Protein AF-A0A350XEK7-F1 (afdb_monomer_lite)

Sequence (63 aa):
MPKTKHLEYGEPKKVTTMTLTQEAIQELDRQAGELGISRSELVETFARNKSSQEVLAGRFLGE

Radius of gyration: 12.95 Å; chains: 1; bounding box: 37×27×26 Å

Structure (mmCIF, N/CA/C/O backbone):
data_AF-A0A350XEK7-F1
#
_entry.id   AF-A0A350XEK7-F1
#
loop_
_atom_site.group_PDB
_atom_site.id
_atom_site.type_symbol
_atom_site.label_atom_id
_atom_site.label_alt_id
_atom_site.label_comp_id
_atom_site.label_asym_id
_atom_site.label_entity_id
_atom_site.label_seq_id
_atom_site.pdbx_PDB_ins_code
_atom_site.Cartn_x
_atom_site.Cartn_y
_atom_site.Cartn_z
_atom_site.occupancy
_atom_site.B_iso_or_equiv
_atom_site.auth_seq_id
_atom_site.auth_comp_id
_atom_site.auth_asym_id
_atom_site.auth_atom_id
_atom_site.pdbx_PDB_model_num
ATOM 1 N N . MET A 1 1 ? 14.806 13.813 -7.341 1.00 40.16 1 MET A N 1
ATOM 2 C CA . MET A 1 1 ? 14.097 12.641 -6.784 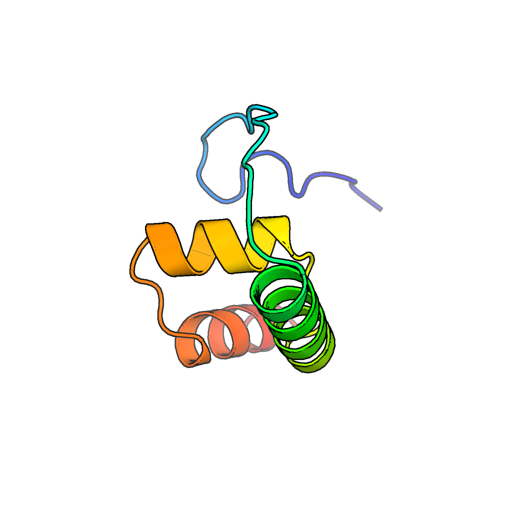1.00 40.16 1 MET A CA 1
ATOM 3 C C . MET A 1 1 ? 13.499 11.873 -7.953 1.00 40.16 1 MET A C 1
ATOM 5 O O . MET A 1 1 ? 12.568 12.406 -8.556 1.00 40.16 1 MET A O 1
ATOM 9 N N . PRO A 1 2 ? 14.043 10.726 -8.386 1.00 42.78 2 PRO A N 1
ATOM 10 C CA . PRO A 1 2 ? 13.442 10.023 -9.507 1.00 42.78 2 PRO A CA 1
ATOM 11 C C . PRO A 1 2 ? 12.136 9.370 -9.039 1.00 42.78 2 PRO A C 1
ATOM 13 O O . PRO A 1 2 ? 12.122 8.4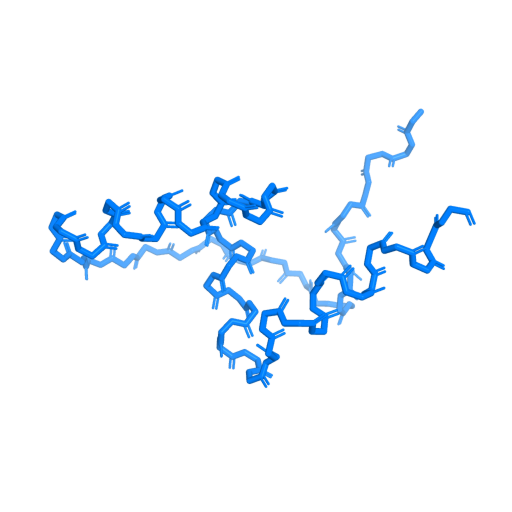37 -8.240 1.00 42.78 2 PRO A O 1
ATOM 16 N N . LYS A 1 3 ? 11.026 9.950 -9.502 1.00 50.28 3 LYS A N 1
ATOM 17 C CA . LYS A 1 3 ? 9.653 9.476 -9.335 1.00 50.28 3 LYS A CA 1
ATOM 18 C C . LYS A 1 3 ? 9.431 8.232 -10.195 1.00 50.28 3 LYS A C 1
ATOM 20 O O . LYS A 1 3 ? 8.871 8.359 -11.279 1.00 50.28 3 LYS A O 1
ATOM 25 N N . THR A 1 4 ? 9.819 7.044 -9.736 1.00 47.81 4 THR A N 1
ATOM 26 C CA . THR A 1 4 ? 9.466 5.836 -10.499 1.00 47.81 4 THR A CA 1
ATOM 27 C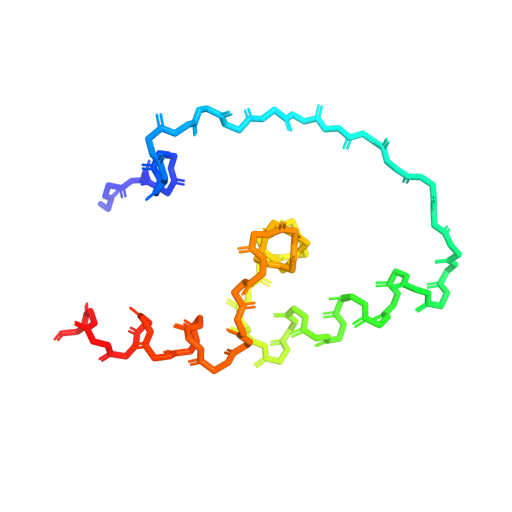 C . THR A 1 4 ? 9.338 4.582 -9.627 1.00 47.81 4 THR A C 1
ATOM 29 O O . THR A 1 4 ? 10.084 3.632 -9.785 1.00 47.81 4 THR A O 1
ATOM 32 N N . LYS A 1 5 ? 8.308 4.523 -8.764 1.00 54.88 5 LYS A N 1
ATOM 33 C CA . LYS A 1 5 ? 7.691 3.236 -8.345 1.00 54.88 5 LYS A CA 1
ATOM 34 C C . LYS A 1 5 ? 6.807 2.627 -9.458 1.00 54.88 5 LYS A C 1
ATOM 36 O O . LYS A 1 5 ? 5.974 1.755 -9.222 1.00 54.88 5 LYS A O 1
ATOM 41 N N . HIS A 1 6 ? 6.916 3.130 -10.684 1.00 48.12 6 HIS A N 1
ATOM 42 C CA . HIS A 1 6 ? 6.335 2.476 -11.846 1.00 48.12 6 HIS A CA 1
ATOM 43 C C . HIS A 1 6 ? 7.333 1.388 -12.251 1.00 48.12 6 HIS A C 1
ATOM 45 O O . HIS A 1 6 ? 8.487 1.721 -12.488 1.00 48.12 6 HIS A O 1
ATOM 51 N N . LEU A 1 7 ? 6.894 0.127 -12.336 1.00 55.69 7 LEU A N 1
ATOM 52 C CA . LEU A 1 7 ? 7.702 -1.046 -12.725 1.00 55.69 7 LEU A CA 1
ATOM 53 C C . LEU A 1 7 ? 8.506 -1.751 -11.615 1.00 55.69 7 LEU A C 1
ATOM 55 O O . LEU A 1 7 ? 9.443 -2.471 -11.939 1.00 55.69 7 LEU A O 1
ATOM 59 N N . GLU A 1 8 ? 8.113 -1.661 -10.338 1.00 66.88 8 GLU A N 1
ATOM 60 C CA . GLU A 1 8 ? 8.732 -2.482 -9.268 1.00 66.88 8 GLU A CA 1
ATOM 61 C C . GLU A 1 8 ? 8.724 -3.993 -9.594 1.00 66.88 8 GLU A C 1
ATOM 63 O O . GL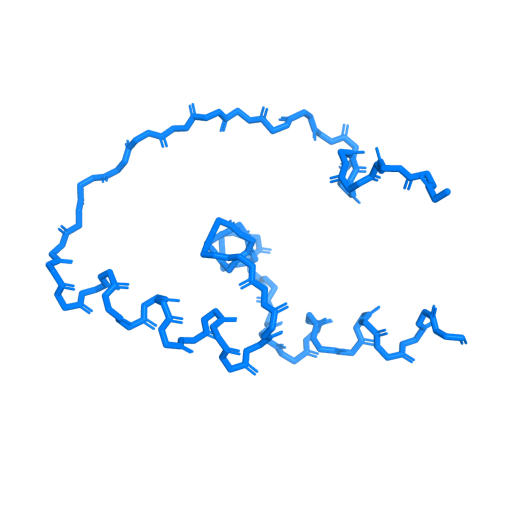U A 1 8 ? 9.624 -4.727 -9.201 1.00 66.88 8 GLU A O 1
ATOM 68 N N . TYR A 1 9 ? 7.754 -4.436 -10.402 1.00 70.50 9 TYR A N 1
ATOM 69 C CA . TYR A 1 9 ? 7.644 -5.808 -10.910 1.00 70.50 9 TYR A CA 1
ATOM 70 C C . TYR A 1 9 ? 7.812 -5.926 -12.430 1.00 70.50 9 TYR A C 1
ATOM 72 O O . TYR A 1 9 ? 7.445 -6.942 -13.007 1.00 70.50 9 TYR A O 1
ATOM 80 N N . GLY A 1 10 ? 8.301 -4.883 -13.108 1.00 76.12 10 GLY A N 1
ATOM 81 C CA . GLY A 1 10 ? 8.394 -4.855 -14.575 1.00 76.12 10 GLY A CA 1
ATOM 82 C C . GLY A 1 10 ? 7.045 -4.792 -15.309 1.00 76.12 10 GLY A C 1
ATOM 83 O O . GLY A 1 10 ? 7.022 -4.741 -16.535 1.00 76.12 10 GLY A O 1
ATOM 84 N N . GLU A 1 11 ? 5.924 -4.752 -14.582 1.00 78.31 11 GLU A N 1
ATOM 85 C CA . GLU A 1 11 ? 4.570 -4.722 -15.139 1.00 78.31 11 GLU A CA 1
ATOM 86 C C . GLU A 1 11 ? 3.951 -3.315 -15.040 1.00 78.31 11 GLU A C 1
ATOM 88 O O . GLU A 1 11 ? 4.063 -2.652 -13.998 1.00 78.31 11 GLU A O 1
ATOM 93 N N . PRO A 1 12 ? 3.267 -2.828 -16.094 1.00 81.94 12 PRO A N 1
ATOM 94 C CA . PRO A 1 12 ? 2.530 -1.577 -16.017 1.00 81.94 12 PRO A CA 1
ATOM 95 C C . PRO A 1 12 ? 1.304 -1.734 -15.107 1.00 81.94 12 PRO A C 1
ATOM 97 O O . PRO A 1 12 ? 0.516 -2.670 -15.246 1.00 81.94 12 PRO A O 1
ATOM 100 N N . LYS A 1 13 ? 1.098 -0.781 -14.192 1.00 83.38 13 LYS A N 1
ATOM 101 C CA . LYS A 1 13 ? -0.113 -0.744 -13.359 1.00 83.38 13 LYS A CA 1
ATOM 102 C C . LYS A 1 13 ? -1.333 -0.388 -14.213 1.00 83.38 13 LYS A C 1
ATOM 104 O O . LYS A 1 13 ? -1.287 0.552 -15.005 1.00 83.38 13 LYS A O 1
ATOM 109 N N . LYS A 1 14 ? -2.445 -1.092 -13.993 1.00 88.19 14 LYS A N 1
ATOM 110 C CA . LYS A 1 14 ? -3.755 -0.789 -14.584 1.00 88.19 14 LYS A CA 1
ATOM 111 C C . LYS A 1 14 ? -4.735 -0.395 -13.483 1.00 88.19 14 LYS A C 1
ATOM 113 O O . LYS A 1 14 ? -4.822 -1.074 -12.464 1.00 88.19 14 LYS A O 1
ATOM 118 N N . VAL A 1 15 ? -5.481 0.688 -13.695 1.00 89.88 15 VAL A N 1
ATOM 119 C CA . VAL A 1 15 ? -6.556 1.092 -12.778 1.00 89.88 15 VAL A CA 1
ATOM 120 C C . VAL A 1 15 ? -7.722 0.117 -12.926 1.00 89.88 15 VAL A C 1
ATOM 122 O O . VAL A 1 15 ? -8.170 -0.158 -14.039 1.00 89.88 15 VAL A O 1
ATOM 125 N N . THR A 1 16 ? -8.205 -0.401 -11.799 1.00 90.44 16 THR A N 1
ATOM 126 C CA . THR A 1 16 ? -9.397 -1.248 -11.719 1.00 90.44 16 THR A CA 1
ATOM 127 C C . THR A 1 16 ? -10.299 -0.758 -10.593 1.00 90.44 16 THR A C 1
ATOM 129 O O . THR A 1 16 ? -9.818 -0.195 -9.608 1.00 90.44 16 THR A O 1
ATOM 132 N N . THR A 1 17 ? -11.604 -0.967 -10.734 1.00 93.75 17 THR A N 1
ATOM 133 C CA . THR A 1 17 ? -12.601 -0.615 -9.720 1.00 93.75 17 THR A CA 1
ATOM 134 C C . THR A 1 17 ? -13.164 -1.895 -9.122 1.00 93.75 17 THR A C 1
ATOM 136 O O . THR A 1 17 ? -13.506 -2.824 -9.849 1.00 93.75 17 THR A O 1
ATOM 139 N N . MET A 1 18 ? -13.265 -1.938 -7.796 1.00 92.06 18 MET A N 1
ATOM 140 C CA . MET A 1 18 ? -13.835 -3.059 -7.052 1.00 92.06 18 MET A CA 1
ATOM 141 C C . MET A 1 18 ? -14.872 -2.550 -6.057 1.00 92.06 18 MET A C 1
ATOM 143 O O . MET A 1 18 ? -14.695 -1.491 -5.453 1.00 92.06 18 MET A O 1
ATOM 147 N N . THR A 1 19 ? -15.947 -3.313 -5.891 1.00 96.81 19 THR A N 1
ATOM 148 C CA . THR A 1 19 ? -16.978 -3.048 -4.887 1.00 96.81 19 THR A CA 1
ATOM 149 C C . THR A 1 19 ? -16.693 -3.899 -3.661 1.00 96.81 19 THR A C 1
ATOM 151 O O . THR A 1 19 ? -16.550 -5.114 -3.769 1.00 96.81 19 THR A O 1
ATOM 154 N N . LEU A 1 20 ? -16.610 -3.254 -2.503 1.00 95.44 20 LEU A N 1
ATOM 155 C CA . LEU A 1 20 ? -16.336 -3.872 -1.209 1.00 95.44 20 LEU A CA 1
ATOM 156 C C . LEU A 1 20 ? -17.314 -3.312 -0.174 1.00 95.44 20 LEU A C 1
ATOM 158 O O . LEU A 1 20 ? -17.872 -2.228 -0.365 1.00 95.44 20 LEU A O 1
ATOM 162 N N . THR A 1 21 ? -17.506 -4.033 0.929 1.00 98.31 21 THR A N 1
ATOM 163 C CA . THR A 1 21 ? -18.225 -3.489 2.085 1.00 98.31 21 THR A CA 1
ATOM 164 C C . THR A 1 21 ? -17.418 -2.355 2.721 1.00 98.31 21 THR A C 1
ATOM 166 O O . THR A 1 21 ? -16.192 -2.292 2.602 1.00 98.31 21 THR A O 1
ATOM 169 N N . GLN A 1 22 ? -18.105 -1.450 3.419 1.00 97.62 22 GLN A N 1
ATOM 170 C CA . GLN A 1 22 ? -17.458 -0.331 4.105 1.00 97.62 22 GLN A CA 1
ATOM 171 C C . GLN A 1 22 ? -16.435 -0.804 5.150 1.00 97.62 22 GLN A C 1
ATOM 173 O O . GLN A 1 22 ? -15.336 -0.260 5.208 1.00 97.62 22 GLN A O 1
ATOM 178 N N . GLU A 1 23 ? -16.769 -1.841 5.922 1.00 98.06 23 GLU A N 1
ATOM 179 C CA . GLU A 1 23 ? -15.875 -2.431 6.929 1.00 98.06 23 GLU A CA 1
ATOM 180 C C . GLU A 1 23 ? -14.583 -2.970 6.301 1.00 98.06 23 GLU A C 1
ATOM 182 O O . GLU A 1 23 ? -13.493 -2.711 6.804 1.00 98.06 23 GLU A O 1
ATOM 187 N N . ALA A 1 24 ? -14.676 -3.645 5.149 1.00 96.94 24 ALA A N 1
ATOM 188 C CA . ALA A 1 24 ? -13.497 -4.147 4.447 1.00 96.94 24 ALA A CA 1
ATOM 189 C C . ALA A 1 24 ? -12.595 -3.006 3.949 1.00 96.94 24 ALA A C 1
ATOM 191 O O . ALA A 1 24 ? -11.372 -3.109 4.010 1.00 96.94 24 ALA A O 1
ATOM 192 N N . ILE A 1 25 ? -13.180 -1.897 3.483 1.00 97.06 25 ILE A N 1
ATOM 193 C CA . ILE A 1 25 ? -12.417 -0.711 3.068 1.00 97.06 25 ILE A CA 1
ATOM 194 C C . ILE A 1 25 ? -11.667 -0.105 4.260 1.00 97.06 25 ILE A C 1
ATOM 196 O O . ILE A 1 25 ? -10.486 0.212 4.131 1.00 97.06 25 ILE A O 1
ATOM 200 N N . GLN A 1 26 ? -12.335 0.022 5.409 1.00 97.75 26 GLN A N 1
ATOM 201 C CA . GLN A 1 26 ? -11.737 0.564 6.633 1.00 97.75 26 GLN A CA 1
ATOM 202 C C . GLN A 1 26 ? -10.576 -0.297 7.130 1.00 97.75 26 GLN A C 1
ATOM 204 O O . GLN A 1 26 ? -9.531 0.233 7.501 1.00 97.75 26 GLN A O 1
ATOM 209 N N . GLU A 1 27 ? -10.732 -1.618 7.093 1.00 97.25 27 GLU A N 1
ATOM 210 C CA . GLU A 1 27 ? -9.679 -2.537 7.512 1.00 97.25 27 GLU A CA 1
ATOM 211 C C . GLU A 1 27 ? -8.463 -2.482 6.576 1.00 97.25 27 GLU A C 1
ATOM 213 O O . GLU A 1 27 ? -7.323 -2.433 7.041 1.00 97.25 27 GLU A O 1
ATOM 218 N N . LEU A 1 28 ? -8.687 -2.399 5.260 1.00 95.38 28 LEU A N 1
ATOM 219 C CA . LEU A 1 28 ? -7.605 -2.209 4.291 1.00 95.38 28 LEU A CA 1
ATOM 220 C C . LEU A 1 28 ? -6.860 -0.884 4.510 1.00 95.38 28 LEU A C 1
ATOM 222 O O . LEU A 1 28 ? -5.639 -0.844 4.373 1.00 95.38 28 LEU A O 1
ATOM 226 N N . ASP A 1 29 ? -7.568 0.192 4.856 1.00 96.38 29 ASP A N 1
ATOM 227 C CA . ASP A 1 29 ? -6.947 1.481 5.181 1.00 96.38 29 ASP A CA 1
ATOM 228 C C . ASP A 1 29 ? -6.122 1.424 6.462 1.00 96.38 29 ASP A C 1
ATOM 230 O O . ASP A 1 29 ? -5.001 1.934 6.490 1.00 96.38 29 ASP A O 1
ATOM 234 N N . ARG A 1 30 ? -6.649 0.770 7.503 1.00 97.19 30 ARG A N 1
ATOM 235 C CA . ARG A 1 30 ? -5.945 0.574 8.773 1.00 97.19 30 ARG A CA 1
ATOM 236 C C . ARG A 1 30 ? -4.632 -0.178 8.554 1.00 97.19 30 ARG A C 1
ATOM 238 O O . ARG A 1 30 ? -3.577 0.325 8.931 1.00 97.19 30 ARG A O 1
ATOM 245 N N . GLN A 1 31 ? -4.683 -1.332 7.885 1.00 94.44 31 GLN A N 1
ATOM 246 C CA . GLN A 1 31 ? -3.497 -2.147 7.597 1.00 94.44 31 GLN A CA 1
ATOM 247 C C . GLN A 1 31 ? -2.490 -1.417 6.700 1.00 94.44 31 GLN A C 1
ATOM 249 O O . GLN A 1 31 ? -1.285 -1.465 6.940 1.00 94.44 31 GLN A O 1
ATOM 254 N N . ALA A 1 32 ? -2.966 -0.717 5.666 1.00 92.88 32 ALA A N 1
ATOM 255 C CA . ALA A 1 32 ? -2.095 0.057 4.787 1.00 92.88 32 ALA A CA 1
ATOM 256 C C . ALA A 1 32 ? -1.392 1.193 5.551 1.00 92.88 32 ALA A C 1
ATOM 258 O O . ALA A 1 32 ? -0.198 1.422 5.344 1.00 92.88 32 ALA A O 1
ATOM 259 N N . GLY A 1 33 ? -2.106 1.848 6.474 1.00 92.62 33 GLY A N 1
ATOM 260 C CA . GLY A 1 33 ? -1.557 2.851 7.385 1.00 92.62 33 GLY A CA 1
ATOM 261 C C . GLY A 1 33 ? -0.476 2.288 8.309 1.00 92.62 33 GLY A C 1
ATOM 262 O O . GLY A 1 33 ? 0.602 2.871 8.396 1.00 92.62 33 GLY A O 1
ATOM 263 N N . GLU A 1 34 ? -0.719 1.132 8.931 1.00 92.38 34 GLU A N 1
ATOM 264 C CA . GLU A 1 34 ? 0.255 0.445 9.800 1.00 92.38 34 GLU A CA 1
ATOM 265 C C . GLU A 1 34 ? 1.540 0.055 9.062 1.00 92.38 34 GLU A C 1
ATOM 267 O O . GLU A 1 34 ? 2.630 0.117 9.627 1.00 92.38 34 GLU A O 1
ATOM 272 N N . LEU A 1 35 ? 1.422 -0.307 7.784 1.00 87.12 35 LEU A N 1
ATOM 273 C CA . LEU A 1 35 ? 2.552 -0.686 6.934 1.00 87.12 35 LEU A CA 1
ATOM 274 C C . LEU A 1 35 ? 3.211 0.510 6.220 1.00 87.12 35 LEU A C 1
ATOM 276 O O . LEU A 1 35 ? 4.220 0.336 5.531 1.00 87.12 35 LEU A O 1
ATOM 280 N N . GLY A 1 36 ? 2.650 1.720 6.332 1.00 89.75 36 GLY A N 1
ATOM 281 C CA . GLY A 1 36 ? 3.128 2.902 5.609 1.00 89.75 36 GLY A CA 1
ATOM 282 C C . GLY A 1 36 ? 3.085 2.730 4.083 1.00 89.75 36 GLY A C 1
ATOM 283 O O . GLY A 1 36 ? 4.010 3.150 3.373 1.00 89.75 36 GLY A O 1
ATOM 284 N N . ILE A 1 37 ? 2.058 2.048 3.564 1.00 87.25 37 ILE A N 1
ATOM 285 C CA . ILE A 1 37 ? 1.870 1.761 2.133 1.00 87.25 37 ILE A CA 1
ATOM 286 C C . ILE A 1 37 ? 0.512 2.263 1.644 1.00 87.25 37 ILE A C 1
ATOM 288 O O . ILE A 1 37 ? -0.370 2.603 2.425 1.00 87.25 37 ILE A O 1
ATOM 292 N N . SER A 1 38 ? 0.324 2.319 0.326 1.00 92.25 38 SER A N 1
ATOM 293 C CA . SER A 1 38 ? -1.005 2.610 -0.226 1.00 92.25 38 SER A CA 1
ATOM 294 C C . SER A 1 38 ? -1.923 1.387 -0.142 1.00 92.25 38 SER A C 1
ATOM 296 O O . SER A 1 38 ? -1.464 0.250 -0.258 1.00 92.25 38 SER A O 1
ATOM 298 N N . ARG A 1 39 ? -3.241 1.604 -0.064 1.00 93.62 39 ARG A N 1
ATOM 299 C CA . ARG A 1 39 ? -4.237 0.519 -0.132 1.00 93.62 39 ARG A CA 1
ATOM 300 C C . ARG A 1 39 ? -4.055 -0.371 -1.369 1.00 93.62 39 ARG A C 1
ATOM 302 O O . ARG A 1 39 ? -4.153 -1.588 -1.282 1.00 93.62 39 ARG A O 1
ATOM 309 N N . SER A 1 40 ? -3.748 0.226 -2.522 1.00 91.75 40 SER A N 1
ATOM 310 C CA . SER A 1 40 ? -3.469 -0.516 -3.759 1.00 91.75 40 SER A CA 1
ATOM 311 C C . SER A 1 40 ? -2.202 -1.369 -3.681 1.00 91.75 40 SER A C 1
ATOM 313 O O . SER A 1 40 ? -2.164 -2.449 -4.258 1.00 91.75 40 SER A O 1
ATOM 315 N N . GLU A 1 41 ? -1.173 -0.905 -2.968 1.00 89.56 41 GLU A N 1
ATOM 316 C CA . GLU A 1 41 ? 0.070 -1.657 -2.741 1.00 89.56 41 GLU A CA 1
ATOM 317 C C . GLU A 1 41 ? -0.170 -2.828 -1.778 1.00 89.56 41 GLU A C 1
ATOM 319 O O . GLU A 1 41 ? 0.344 -3.920 -2.012 1.00 89.56 41 GLU A O 1
ATOM 324 N N . LEU A 1 42 ? -1.031 -2.645 -0.768 1.00 91.75 42 LEU A N 1
ATOM 325 C CA . LEU A 1 42 ? -1.485 -3.721 0.117 1.00 91.75 42 LEU A CA 1
ATOM 326 C C . LEU A 1 42 ? -2.248 -4.811 -0.651 1.00 91.75 42 LEU A C 1
ATOM 328 O O . LEU A 1 42 ? -1.914 -5.989 -0.553 1.00 91.75 42 LEU A O 1
ATOM 332 N N . VAL A 1 43 ? -3.244 -4.420 -1.452 1.00 92.19 43 VAL A N 1
ATOM 333 C CA . VAL A 1 43 ? -4.045 -5.361 -2.255 1.00 92.19 43 VAL A CA 1
ATOM 334 C C . VAL A 1 43 ? -3.170 -6.123 -3.252 1.00 92.19 43 VAL A C 1
ATOM 336 O O . VAL A 1 43 ? -3.316 -7.335 -3.402 1.00 92.19 43 VAL A O 1
ATOM 339 N N . GLU A 1 44 ? -2.237 -5.439 -3.915 1.00 89.69 44 GLU A N 1
ATOM 340 C CA . GLU A 1 44 ? -1.308 -6.082 -4.847 1.00 89.69 44 GLU A CA 1
ATOM 341 C C . GLU A 1 44 ? -0.363 -7.064 -4.137 1.00 89.69 44 GLU A C 1
ATOM 343 O O . GLU A 1 44 ? -0.115 -8.155 -4.649 1.00 89.69 44 GLU A O 1
ATOM 348 N N . THR A 1 45 ? 0.119 -6.718 -2.941 1.00 87.56 45 THR A N 1
ATOM 349 C CA . THR A 1 45 ? 0.945 -7.606 -2.107 1.00 87.56 45 THR A CA 1
ATOM 350 C C . THR A 1 45 ? 0.197 -8.890 -1.761 1.00 87.56 45 THR A C 1
ATOM 352 O O . THR A 1 45 ? 0.722 -9.985 -1.981 1.00 87.56 45 THR A O 1
ATOM 355 N N . PHE A 1 46 ? -1.040 -8.755 -1.275 1.00 87.38 46 PHE A N 1
ATOM 356 C CA . PHE A 1 46 ? -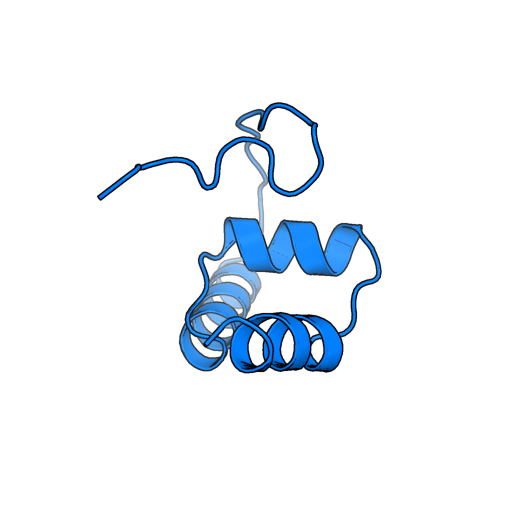1.888 -9.890 -0.924 1.00 87.38 46 PHE A CA 1
ATOM 357 C C . PHE A 1 46 ? -2.137 -10.796 -2.138 1.00 87.38 46 PHE A C 1
ATOM 359 O O . PHE A 1 46 ? -1.936 -12.006 -2.064 1.00 87.38 46 PHE A O 1
ATOM 366 N N . ALA A 1 47 ? -2.492 -10.210 -3.287 1.00 87.25 47 ALA A N 1
ATOM 367 C CA . ALA A 1 47 ? -2.752 -10.957 -4.519 1.00 87.25 47 ALA A CA 1
ATOM 368 C C . ALA A 1 47 ? -1.521 -11.720 -5.043 1.00 87.25 47 ALA A C 1
ATOM 370 O O . ALA A 1 47 ? -1.665 -12.750 -5.699 1.00 87.25 47 ALA A O 1
ATOM 371 N N . ARG A 1 48 ? -0.309 -11.238 -4.748 1.00 84.69 48 ARG A N 1
ATOM 372 C CA . ARG A 1 48 ? 0.952 -11.893 -5.129 1.00 84.69 48 ARG A CA 1
ATOM 373 C C . ARG A 1 48 ? 1.438 -12.929 -4.103 1.00 84.69 48 ARG A C 1
ATOM 375 O O . ARG A 1 48 ? 2.552 -13.419 -4.255 1.00 84.69 48 ARG A O 1
ATOM 382 N N . ASN A 1 49 ? 0.627 -13.275 -3.095 1.00 76.06 49 ASN A N 1
ATOM 383 C CA . ASN A 1 49 ? 0.982 -14.171 -1.982 1.00 76.06 49 ASN A CA 1
ATOM 384 C C . ASN A 1 49 ? 2.246 -13.742 -1.221 1.00 76.06 49 ASN A C 1
ATOM 386 O O . ASN A 1 49 ? 2.943 -14.580 -0.653 1.00 76.06 49 ASN A O 1
ATOM 390 N N . LYS A 1 50 ? 2.557 -12.441 -1.207 1.00 66.12 50 LYS A N 1
ATOM 391 C CA . LYS A 1 50 ? 3.651 -11.923 -0.387 1.00 66.12 50 LYS A CA 1
ATOM 392 C C . LYS A 1 50 ? 3.148 -11.730 1.035 1.00 66.12 50 LYS A C 1
ATOM 394 O O . LYS A 1 50 ? 2.104 -11.118 1.257 1.00 66.12 50 LYS A O 1
ATOM 399 N N . SER A 1 51 ? 3.885 -12.257 2.001 1.00 61.53 51 SER A N 1
ATOM 400 C CA . SER A 1 51 ? 3.595 -12.045 3.414 1.00 61.53 51 SER A CA 1
ATOM 401 C C . SER A 1 51 ? 3.886 -10.591 3.802 1.00 61.53 51 SER A C 1
ATOM 403 O O . SER A 1 51 ? 4.816 -9.961 3.294 1.00 61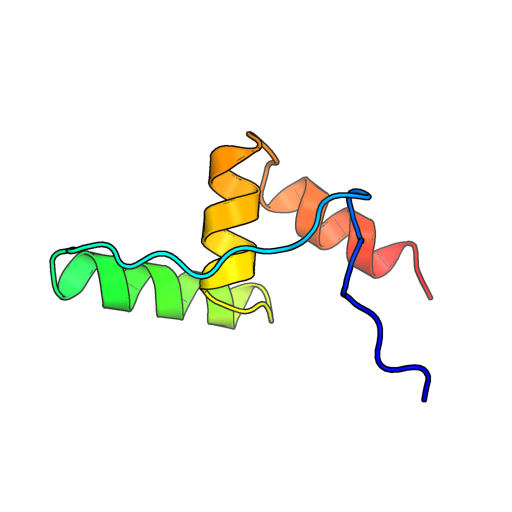.53 51 SER A O 1
ATOM 405 N N . SER A 1 52 ? 3.120 -10.043 4.748 1.00 60.03 52 SER A N 1
ATOM 406 C CA . SER A 1 52 ? 3.341 -8.680 5.257 1.00 60.03 52 SER A CA 1
ATOM 407 C C . SER A 1 52 ? 4.755 -8.486 5.830 1.00 60.03 52 SER A C 1
ATOM 409 O O . SER A 1 52 ? 5.290 -7.381 5.799 1.00 60.03 52 SER A O 1
ATOM 411 N N . GLN A 1 53 ? 5.390 -9.565 6.307 1.00 60.75 53 GLN A N 1
ATOM 412 C CA . GLN A 1 53 ? 6.771 -9.559 6.798 1.00 60.75 53 GLN A CA 1
ATOM 413 C C . GLN A 1 53 ? 7.798 -9.361 5.675 1.00 60.75 53 GLN A C 1
ATOM 415 O O . GLN A 1 53 ? 8.773 -8.640 5.870 1.00 60.75 53 GLN A O 1
ATOM 420 N N . GLU A 1 54 ? 7.570 -9.927 4.489 1.00 60.31 54 GLU A N 1
ATOM 421 C CA . GLU A 1 54 ? 8.454 -9.744 3.329 1.00 60.31 54 GLU A CA 1
ATOM 422 C C . GLU A 1 54 ? 8.397 -8.312 2.783 1.00 60.31 54 GLU A C 1
ATOM 424 O O . GLU A 1 54 ? 9.418 -7.778 2.350 1.00 60.31 54 GLU A O 1
ATOM 429 N N . VAL A 1 55 ? 7.232 -7.657 2.850 1.00 60.41 55 VAL A N 1
ATOM 430 C CA . VAL A 1 55 ? 7.091 -6.238 2.468 1.00 60.41 55 VAL A CA 1
ATOM 431 C C . VAL A 1 55 ? 7.875 -5.328 3.401 1.00 60.41 55 VAL A C 1
ATOM 433 O O . VAL A 1 55 ? 8.551 -4.408 2.942 1.00 60.41 55 VAL A O 1
ATOM 436 N N . LEU A 1 56 ? 7.803 -5.588 4.707 1.00 61.78 56 LEU A N 1
ATOM 437 C CA . LEU A 1 56 ? 8.572 -4.838 5.693 1.00 61.78 56 LEU A CA 1
ATOM 438 C C . LEU A 1 56 ? 10.076 -5.090 5.509 1.00 61.78 56 LEU A C 1
ATOM 440 O O . LEU A 1 56 ? 10.839 -4.134 5.394 1.00 61.78 56 LEU A O 1
ATOM 444 N N . ALA A 1 57 ? 10.504 -6.350 5.382 1.00 60.84 57 ALA A N 1
ATOM 445 C CA . ALA A 1 57 ? 11.911 -6.715 5.199 1.00 60.84 57 ALA A CA 1
ATOM 446 C C . ALA A 1 57 ? 12.535 -6.119 3.922 1.00 60.84 57 ALA A C 1
ATOM 448 O O . ALA A 1 57 ? 13.660 -5.623 3.963 1.00 60.84 57 ALA A O 1
ATOM 449 N N . GLY A 1 58 ? 11.797 -6.098 2.806 1.00 59.53 58 GLY A N 1
ATOM 450 C CA . GLY A 1 58 ? 12.261 -5.504 1.548 1.00 59.53 58 GLY A CA 1
ATOM 451 C C . GLY A 1 58 ? 12.471 -3.986 1.606 1.00 59.53 58 GLY A C 1
ATOM 452 O O . GLY A 1 58 ? 13.228 -3.451 0.801 1.00 59.53 58 GLY A O 1
ATOM 453 N N . ARG A 1 59 ? 11.844 -3.288 2.564 1.00 59.44 59 ARG A N 1
ATOM 454 C CA . ARG A 1 59 ? 12.032 -1.842 2.765 1.00 59.44 59 ARG A CA 1
ATOM 455 C C . ARG A 1 59 ? 13.229 -1.507 3.655 1.00 59.44 59 ARG A C 1
ATOM 457 O O . ARG A 1 59 ? 13.872 -0.497 3.406 1.00 59.44 59 ARG A O 1
ATOM 464 N N . PHE A 1 60 ? 13.556 -2.349 4.638 1.00 56.66 60 PHE A N 1
ATOM 465 C CA . PHE A 1 60 ? 14.705 -2.130 5.532 1.00 56.66 60 PHE A CA 1
ATOM 466 C C . PHE A 1 60 ? 16.061 -2.493 4.908 1.00 56.66 60 PHE A C 1
ATOM 468 O O . PHE A 1 60 ? 17.091 -2.036 5.383 1.00 56.66 60 PHE A O 1
ATOM 475 N N . LEU A 1 61 ? 16.081 -3.301 3.844 1.00 56.09 61 LEU A N 1
ATOM 476 C CA . LEU A 1 61 ? 17.309 -3.686 3.130 1.00 56.09 61 LEU A CA 1
ATOM 477 C C . LEU A 1 61 ? 17.699 -2.710 2.000 1.00 56.09 61 LEU A C 1
ATOM 479 O O . LEU A 1 61 ? 18.608 -3.005 1.228 1.00 56.09 61 LEU A O 1
ATOM 483 N N . GLY A 1 62 ? 16.986 -1.586 1.874 1.00 53.03 62 GLY A N 1
ATOM 484 C CA . GLY A 1 62 ? 17.186 -0.570 0.837 1.00 53.03 62 GLY A CA 1
ATOM 485 C C . GLY A 1 62 ? 17.732 0.773 1.336 1.00 53.03 62 GLY A C 1
ATOM 486 O O . GLY A 1 62 ? 17.615 1.748 0.593 1.00 53.03 62 GLY A O 1
ATOM 487 N N . GLU A 1 63 ? 18.275 0.833 2.559 1.00 43.59 63 GLU A N 1
ATOM 488 C CA . GLU A 1 63 ? 19.039 1.985 3.083 1.00 43.59 63 GLU A CA 1
ATOM 489 C C . GLU A 1 63 ? 20.551 1.811 2.887 1.00 43.59 63 GLU A C 1
ATOM 491 O O . GLU A 1 63 ? 21.067 0.701 3.158 1.00 43.59 63 GLU A O 1
#

pLDDT: mean 78.34, std 17.89, range [40.16, 98.31]

Foldseek 3Di:
DPPDPQCPPPDGDDDDDDDDDPVVVVVLVVVCVVLVHDSVVVVVCVVVVHDSVNSNVVVVVPD

Secondary structure (DSSP, 8-state):
-----TTTTSS----------HHHHHHHHHHHHHTTS-HHHHHHHHHTT--HHHHHHHHHTT-